Protein AF-A0A3S4VAC3-F1 (afdb_monomer)

Solvent-accessible surface area (backbone atoms only — not comparable to full-atom values): 10484 Å² total; per-residue (Å²): 139,54,89,68,53,42,22,63,62,49,76,50,53,62,66,60,50,49,34,54,77,67,62,75,50,92,70,55,69,74,54,54,50,36,47,33,50,40,75,70,42,84,84,86,75,81,95,56,101,69,70,70,68,44,34,40,36,39,36,37,54,34,73,90,59,42,48,100,86,69,34,62,61,34,37,33,38,38,34,41,38,38,41,59,52,97,94,43,78,50,71,33,74,27,75,51,76,46,72,63,91,63,85,67,55,93,46,83,89,43,38,52,61,51,52,49,52,51,44,74,75,40,43,70,64,50,49,53,54,33,44,53,54,25,50,51,52,45,50,55,50,41,68,70,39,88,85,56,93,68,81,78,80,57,74,95,78,53,78,65,50,76,47,72,54,60,62,84,73,76,86,75,134

Organism: NCBI:txid312285

Structure (mmCIF, N/CA/C/O backbone):
data_AF-A0A3S4VAC3-F1
#
_entry.id   AF-A0A3S4VAC3-F1
#
loop_
_atom_site.group_PDB
_atom_site.id
_atom_site.type_symbol
_atom_site.label_atom_id
_atom_site.label_alt_id
_atom_site.label_comp_id
_atom_site.label_asym_id
_atom_site.label_entity_id
_atom_site.label_seq_id
_atom_site.pdbx_PDB_ins_code
_atom_site.Cartn_x
_atom_site.Cartn_y
_atom_site.Cartn_z
_atom_site.occupancy
_atom_site.B_iso_or_equiv
_atom_site.auth_seq_id
_atom_site.auth_comp_id
_atom_site.auth_asym_id
_atom_site.auth_atom_id
_atom_site.pdbx_PDB_model_num
ATOM 1 N N . MET A 1 1 ? 5.986 -14.231 0.321 1.00 53.00 1 MET A N 1
ATOM 2 C CA . MET A 1 1 ? 6.358 -14.333 1.745 1.00 53.00 1 MET A CA 1
ATOM 3 C C . MET A 1 1 ? 5.771 -15.616 2.304 1.00 53.00 1 MET A C 1
ATOM 5 O O . MET A 1 1 ? 4.586 -15.853 2.091 1.00 53.00 1 MET A O 1
ATOM 9 N N . THR A 1 2 ? 6.573 -16.473 2.930 1.00 57.09 2 THR A N 1
ATOM 10 C CA . THR A 1 2 ? 6.114 -17.768 3.465 1.00 57.09 2 THR A CA 1
ATOM 11 C C . THR A 1 2 ? 5.895 -17.715 4.982 1.00 57.09 2 THR A C 1
ATOM 13 O O . THR A 1 2 ? 6.530 -16.928 5.680 1.00 57.09 2 THR A O 1
ATOM 16 N N . LEU A 1 3 ? 5.041 -18.602 5.516 1.00 55.38 3 LEU A N 1
ATOM 17 C CA . LEU A 1 3 ? 4.789 -18.781 6.964 1.00 55.38 3 LEU A CA 1
ATOM 18 C C . LEU A 1 3 ? 6.063 -19.058 7.793 1.00 55.38 3 LEU A C 1
ATOM 20 O O . LEU A 1 3 ? 6.042 -18.933 9.014 1.00 55.38 3 LEU A O 1
ATOM 24 N N . ARG A 1 4 ? 7.174 -19.438 7.147 1.00 68.94 4 ARG A N 1
ATOM 25 C CA . ARG A 1 4 ? 8.483 -19.635 7.790 1.00 68.94 4 ARG A CA 1
ATOM 26 C C . ARG A 1 4 ? 9.320 -18.362 7.890 1.00 68.94 4 ARG A C 1
ATOM 28 O O . ARG A 1 4 ? 10.098 -18.235 8.826 1.00 68.94 4 ARG A O 1
ATOM 35 N N . GLU A 1 5 ? 9.134 -17.412 6.980 1.00 76.12 5 GLU A N 1
ATOM 36 C CA . GLU A 1 5 ? 9.952 -16.195 6.918 1.00 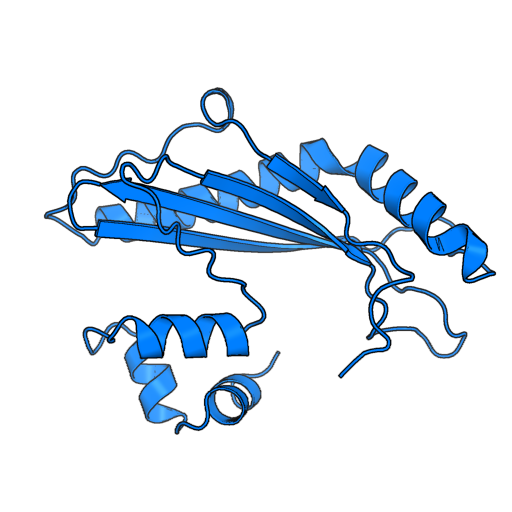76.12 5 GLU A CA 1
ATOM 37 C C . GLU A 1 5 ? 9.578 -15.174 8.000 1.00 76.12 5 GLU A C 1
ATOM 39 O O . GLU A 1 5 ? 10.429 -14.408 8.449 1.00 76.12 5 GLU A O 1
ATOM 44 N N . VAL A 1 6 ? 8.314 -15.149 8.433 1.00 73.62 6 VAL A N 1
ATOM 45 C CA . VAL A 1 6 ? 7.827 -14.187 9.437 1.00 73.62 6 VAL A CA 1
ATOM 46 C C . VAL A 1 6 ? 8.388 -14.478 10.840 1.00 73.62 6 VAL A C 1
ATOM 48 O O . VAL A 1 6 ? 8.954 -13.556 11.431 1.00 73.62 6 VAL A O 1
ATOM 51 N N . PRO A 1 7 ? 8.341 -15.720 11.376 1.00 80.94 7 PRO A N 1
ATOM 52 C CA . PRO A 1 7 ? 8.945 -16.038 12.674 1.00 80.94 7 PRO A CA 1
ATOM 53 C C . PRO A 1 7 ? 10.451 -15.750 12.725 1.00 80.94 7 PRO A C 1
ATOM 55 O O . PRO A 1 7 ? 10.938 -15.172 13.699 1.00 80.94 7 PRO A O 1
ATOM 58 N N . GLU A 1 8 ? 11.176 -16.085 11.651 1.00 82.88 8 GLU A N 1
ATOM 59 C CA . GLU A 1 8 ? 12.618 -15.839 11.526 1.00 82.88 8 GLU A CA 1
ATOM 60 C C . GLU A 1 8 ? 12.941 -14.343 11.594 1.00 82.88 8 GLU A C 1
ATOM 62 O O . GLU A 1 8 ? 13.788 -13.927 12.384 1.00 82.88 8 GLU A O 1
ATOM 67 N N . LYS A 1 9 ? 12.212 -13.514 10.839 1.00 77.75 9 LYS A N 1
ATOM 68 C CA . LYS A 1 9 ? 12.372 -12.052 10.868 1.00 77.75 9 LYS A CA 1
ATOM 69 C C . LYS A 1 9 ? 11.957 -11.424 12.200 1.00 77.75 9 LYS A C 1
ATOM 71 O O . LYS A 1 9 ? 12.506 -10.396 12.587 1.00 77.75 9 LYS A O 1
ATOM 76 N N . MET A 1 10 ? 11.006 -12.026 12.912 1.00 77.56 10 MET A N 1
ATOM 77 C CA . MET A 1 10 ? 10.579 -11.570 14.239 1.00 77.56 10 MET A CA 1
ATOM 78 C C . MET A 1 10 ? 11.512 -12.013 15.375 1.00 77.56 10 MET A C 1
ATOM 80 O O . MET A 1 10 ? 11.374 -11.510 16.496 1.00 77.56 10 MET A O 1
ATOM 84 N N . GLY A 1 11 ? 12.421 -12.962 15.121 1.00 82.25 11 GLY A N 1
ATOM 85 C CA . GLY A 1 11 ? 13.223 -13.611 16.160 1.00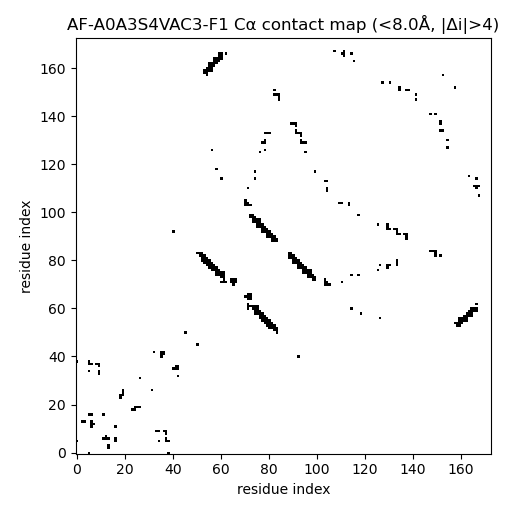 82.25 11 GLY A CA 1
ATOM 86 C C . GLY A 1 11 ? 12.361 -14.397 17.154 1.00 82.25 11 GLY A C 1
ATOM 87 O O . GLY A 1 11 ? 12.616 -14.361 18.358 1.00 82.25 11 GLY A O 1
ATOM 88 N N . THR A 1 12 ? 11.295 -15.043 16.674 1.00 83.25 12 THR A N 1
ATOM 89 C CA . THR A 1 12 ? 10.341 -15.793 17.504 1.00 83.25 12 THR A CA 1
ATOM 90 C C . THR A 1 12 ? 9.981 -17.139 16.872 1.00 83.25 12 THR A C 1
ATOM 92 O O . THR A 1 12 ? 10.397 -17.446 15.757 1.00 83.25 12 THR A O 1
ATOM 95 N N . ASP A 1 13 ? 9.238 -17.974 17.596 1.00 86.38 13 ASP A N 1
ATOM 96 C CA . ASP A 1 13 ? 8.802 -19.279 17.105 1.00 86.38 13 ASP A CA 1
ATOM 97 C C . ASP A 1 13 ? 7.467 -19.201 16.339 1.00 86.38 13 ASP A C 1
ATOM 99 O O . ASP A 1 13 ? 6.656 -18.290 16.516 1.00 86.38 13 ASP A O 1
ATOM 103 N N . ALA A 1 14 ? 7.217 -20.189 15.478 1.00 82.06 14 ALA A N 1
ATOM 104 C CA . ALA A 1 14 ? 6.011 -20.233 14.652 1.00 82.06 14 ALA A CA 1
ATOM 105 C C . ALA A 1 14 ? 4.710 -20.365 15.469 1.00 82.06 14 ALA A C 1
ATOM 107 O O . ALA A 1 14 ? 3.655 -19.932 15.010 1.00 82.06 14 ALA A O 1
ATOM 108 N N . SER A 1 15 ? 4.762 -20.925 16.683 1.00 81.38 15 SER A N 1
ATOM 109 C CA . SER A 1 15 ? 3.590 -21.013 17.561 1.00 81.38 15 SER A CA 1
ATOM 110 C C . SER A 1 15 ? 3.233 -19.647 18.151 1.00 81.38 15 SER A C 1
ATOM 112 O O . SER A 1 15 ? 2.051 -19.337 18.299 1.00 81.38 15 SER A O 1
ATOM 114 N N . ALA A 1 16 ? 4.221 -18.799 18.440 1.00 74.00 16 ALA A N 1
ATOM 115 C CA . ALA A 1 16 ? 4.007 -17.417 18.852 1.00 74.00 16 ALA A CA 1
ATOM 116 C C . ALA A 1 16 ? 3.354 -16.582 17.741 1.00 74.00 16 ALA A C 1
ATOM 118 O O . ALA A 1 16 ? 2.399 -15.861 18.025 1.00 74.00 16 ALA A O 1
ATOM 119 N N . VAL A 1 17 ? 3.799 -16.742 16.491 1.00 76.62 17 VAL A N 1
ATOM 120 C CA . VAL A 1 17 ? 3.171 -16.089 15.328 1.00 76.62 17 VAL A CA 1
ATOM 121 C C . VAL A 1 17 ? 1.742 -16.592 15.116 1.00 76.62 17 VAL A C 1
ATOM 123 O O . VAL A 1 17 ? 0.826 -15.789 14.999 1.00 76.62 17 VAL A O 1
ATOM 126 N N . TYR A 1 18 ? 1.514 -17.904 15.190 1.00 76.19 18 TYR A N 1
ATOM 127 C CA . TYR A 1 18 ? 0.170 -18.472 15.066 1.00 76.19 18 TYR A CA 1
ATOM 128 C C . TYR A 1 18 ? -0.793 -17.954 16.144 1.00 76.19 18 TYR A C 1
ATOM 130 O O . TYR A 1 18 ? -1.926 -17.587 15.843 1.00 76.19 18 TYR A O 1
ATOM 138 N N . ARG A 1 19 ? -0.362 -17.886 17.412 1.00 74.75 19 ARG A N 1
ATOM 139 C CA . ARG A 1 19 ? -1.186 -17.330 18.504 1.00 74.75 19 ARG A CA 1
ATOM 140 C C . ARG A 1 19 ? -1.497 -15.850 18.303 1.00 74.75 19 ARG A C 1
ATOM 142 O O . ARG A 1 19 ? -2.591 -15.418 18.652 1.00 74.75 19 ARG A O 1
ATOM 149 N N . PHE A 1 20 ? -0.541 -15.103 17.756 1.00 71.94 20 PHE A N 1
ATOM 150 C CA . PHE A 1 20 ? -0.719 -13.705 17.385 1.00 71.94 20 PHE A CA 1
ATOM 151 C C . PHE A 1 20 ? -1.762 -13.556 16.265 1.00 71.94 20 PHE A C 1
ATOM 153 O O . PHE A 1 20 ? -2.728 -12.820 16.431 1.00 71.94 20 PHE A O 1
ATOM 160 N N . GLU A 1 21 ? -1.633 -14.313 15.173 1.00 71.44 21 GLU A N 1
ATOM 161 C CA . GLU A 1 21 ? -2.551 -14.268 14.021 1.00 71.44 21 GLU A CA 1
ATOM 162 C C . GLU A 1 21 ? -3.968 -14.758 14.356 1.00 71.44 21 GLU A C 1
ATOM 164 O O . GLU A 1 21 ? -4.949 -14.275 13.797 1.00 71.44 21 GLU A O 1
ATOM 169 N N . THR A 1 22 ? -4.089 -15.711 15.282 1.00 70.50 22 THR A N 1
ATOM 170 C CA . THR A 1 22 ? -5.378 -16.280 15.712 1.00 70.50 22 THR A CA 1
ATOM 171 C C . THR A 1 22 ? -6.023 -15.536 16.881 1.00 70.50 22 THR A C 1
ATOM 173 O O . THR A 1 22 ? -7.065 -15.971 17.372 1.00 70.50 22 THR A O 1
ATOM 176 N N . GLY A 1 23 ? -5.420 -14.437 17.350 1.00 59.38 23 GLY A N 1
ATOM 177 C CA . GLY A 1 23 ? -5.956 -13.630 18.450 1.00 59.38 23 GLY A CA 1
ATOM 178 C C . GLY A 1 23 ? -6.048 -14.383 19.782 1.00 59.38 23 GLY A C 1
ATOM 179 O O . GLY A 1 23 ? -6.843 -14.021 20.646 1.00 59.38 23 GLY A O 1
ATOM 180 N N . GLN A 1 24 ? -5.256 -15.445 19.967 1.00 63.56 24 GLN A N 1
ATOM 181 C CA . GLN A 1 24 ? -5.265 -16.263 21.187 1.00 63.56 24 GLN A CA 1
ATOM 182 C C . GLN A 1 24 ? -4.562 -15.587 22.377 1.00 63.56 24 GLN A C 1
ATOM 184 O O . GLN A 1 24 ? -4.547 -16.139 23.478 1.00 63.56 24 GLN A O 1
ATOM 189 N N . HIS A 1 25 ? -3.967 -14.410 22.172 1.00 55.97 25 HIS A N 1
ATOM 190 C CA . HIS A 1 25 ? -3.317 -13.612 23.206 1.00 55.97 25 HIS A CA 1
ATOM 191 C C . HIS A 1 25 ? -3.354 -12.124 22.836 1.00 55.97 25 HIS A C 1
ATOM 193 O O . HIS A 1 25 ? -3.117 -11.809 21.675 1.00 55.97 25 HIS A O 1
ATOM 199 N N . ASP A 1 26 ? -3.573 -11.236 23.817 1.00 52.19 26 ASP A N 1
ATOM 200 C CA . ASP A 1 26 ? -3.335 -9.790 23.691 1.00 52.19 26 ASP A CA 1
ATOM 201 C C . ASP A 1 26 ? -1.832 -9.506 23.525 1.00 52.19 26 ASP A C 1
ATOM 203 O O . ASP A 1 26 ? -1.061 -9.642 24.483 1.00 52.19 26 ASP A O 1
ATOM 207 N N . PRO A 1 27 ? -1.365 -9.126 22.325 1.00 63.00 27 PRO A N 1
ATOM 208 C CA . PRO A 1 27 ? 0.046 -8.908 22.095 1.00 63.00 27 PRO A CA 1
ATOM 209 C C . PRO A 1 27 ? 0.451 -7.503 22.541 1.00 63.00 27 PRO A C 1
ATOM 211 O O . PRO A 1 27 ? -0.173 -6.506 22.186 1.00 63.00 27 PRO A O 1
ATOM 214 N N . HIS A 1 28 ? 1.574 -7.397 23.252 1.00 62.91 28 HIS A N 1
ATOM 215 C CA . HIS A 1 28 ? 2.190 -6.095 23.504 1.00 62.91 28 HIS A CA 1
ATOM 216 C C . HIS A 1 28 ? 2.497 -5.357 22.188 1.00 62.91 28 HIS A C 1
ATOM 218 O O . HIS A 1 28 ? 2.873 -5.970 21.186 1.00 62.91 28 HIS A O 1
ATOM 224 N N . LEU A 1 29 ? 2.450 -4.022 22.214 1.00 51.16 29 LEU A N 1
ATOM 225 C CA . LEU A 1 29 ? 2.757 -3.162 21.061 1.00 51.16 29 LEU A CA 1
ATOM 226 C C . LEU A 1 29 ? 4.131 -3.460 20.426 1.00 51.16 29 LEU A C 1
ATOM 228 O O . LEU A 1 29 ? 4.301 -3.365 19.212 1.00 51.16 29 LEU A O 1
ATOM 232 N N . SER A 1 30 ? 5.117 -3.879 21.226 1.00 58.12 30 SER A N 1
ATOM 233 C CA . SER A 1 30 ? 6.440 -4.309 20.746 1.00 58.12 30 SER A CA 1
ATOM 234 C C . SER A 1 30 ? 6.399 -5.591 19.902 1.00 58.12 30 SER A C 1
ATOM 236 O O . SER A 1 30 ? 7.267 -5.807 19.055 1.00 58.12 30 SER A O 1
ATOM 238 N N . THR A 1 31 ? 5.406 -6.451 20.115 1.00 63.38 31 THR A N 1
ATOM 239 C CA . THR A 1 31 ? 5.146 -7.658 19.321 1.00 63.38 31 THR A CA 1
ATOM 240 C C . THR A 1 31 ? 4.436 -7.301 18.021 1.00 63.38 31 THR A C 1
ATOM 242 O O . THR A 1 31 ? 4.873 -7.753 16.966 1.00 63.38 31 THR A O 1
ATOM 245 N N . VAL A 1 32 ? 3.440 -6.409 18.074 1.00 62.75 32 VAL A N 1
ATOM 246 C CA . VAL A 1 32 ? 2.760 -5.867 16.882 1.00 62.75 32 VAL A CA 1
ATOM 247 C C . VAL A 1 32 ? 3.764 -5.18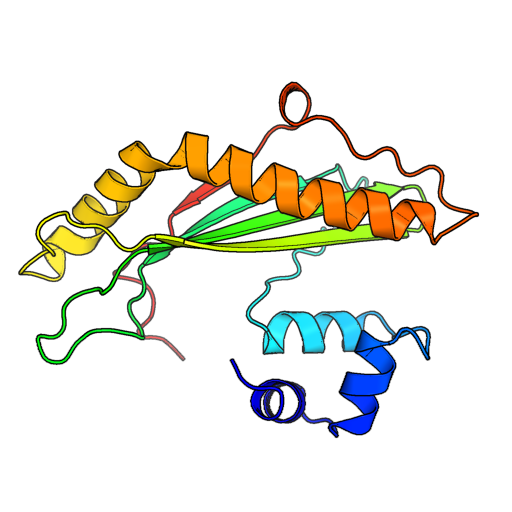2 15.949 1.00 62.75 32 VAL A C 1
ATOM 249 O O . VAL A 1 32 ? 3.798 -5.475 14.758 1.00 62.75 32 VAL A O 1
ATOM 252 N N . ARG A 1 33 ? 4.659 -4.342 16.490 1.00 56.91 33 ARG A N 1
ATOM 253 C CA . ARG A 1 33 ? 5.732 -3.687 15.720 1.00 56.91 33 ARG A CA 1
ATOM 254 C C . ARG A 1 33 ? 6.689 -4.673 15.065 1.00 56.91 33 ARG A C 1
ATOM 256 O O . ARG A 1 33 ? 7.003 -4.516 13.892 1.00 56.91 33 ARG A O 1
ATOM 263 N N . ARG A 1 34 ? 7.152 -5.691 15.796 1.00 65.44 34 ARG A N 1
ATOM 264 C CA . ARG A 1 34 ? 8.047 -6.714 15.230 1.00 65.44 34 ARG A CA 1
ATOM 265 C C . ARG A 1 34 ? 7.367 -7.513 14.127 1.00 65.44 34 ARG A C 1
ATOM 267 O O . ARG A 1 34 ? 8.010 -7.787 13.121 1.00 65.44 34 ARG A O 1
ATOM 274 N N . TYR A 1 35 ? 6.090 -7.845 14.303 1.00 66.38 35 TYR A N 1
ATOM 275 C CA . TYR A 1 35 ? 5.307 -8.528 13.280 1.00 66.38 35 TYR A CA 1
ATOM 276 C C . TYR A 1 35 ? 5.161 -7.654 12.034 1.00 66.38 35 TYR A C 1
ATOM 278 O O . TYR A 1 35 ? 5.527 -8.092 10.950 1.00 66.38 35 TYR A O 1
ATOM 286 N N . ALA A 1 36 ? 4.742 -6.395 12.193 1.00 60.25 36 ALA A N 1
ATOM 287 C CA . ALA A 1 36 ? 4.632 -5.435 11.097 1.00 60.25 36 ALA A CA 1
ATOM 288 C C . ALA A 1 36 ? 5.951 -5.279 10.324 1.00 60.25 36 ALA A C 1
ATOM 290 O O . ALA A 1 36 ? 5.975 -5.473 9.114 1.00 60.25 36 ALA A O 1
ATOM 291 N N . ILE A 1 37 ? 7.071 -5.059 11.019 1.00 61.97 37 ILE A N 1
ATOM 292 C CA . ILE A 1 37 ? 8.400 -4.971 10.393 1.00 61.97 37 ILE A CA 1
ATOM 293 C C . ILE A 1 37 ? 8.750 -6.268 9.647 1.00 61.97 37 ILE A C 1
ATOM 295 O O . ILE A 1 37 ? 9.254 -6.222 8.524 1.00 61.97 37 ILE A O 1
ATOM 299 N N . ALA A 1 38 ? 8.467 -7.434 10.237 1.00 65.75 38 ALA A N 1
ATOM 300 C CA . ALA A 1 38 ? 8.745 -8.731 9.622 1.00 65.75 38 ALA A CA 1
ATOM 301 C C . ALA A 1 38 ? 7.941 -8.965 8.333 1.00 65.75 38 ALA A C 1
ATOM 303 O O . ALA A 1 38 ? 8.474 -9.543 7.378 1.00 65.75 38 ALA A O 1
ATOM 304 N N . VAL A 1 39 ? 6.701 -8.470 8.280 1.00 64.94 39 VAL A N 1
ATOM 305 C CA . VAL A 1 39 ? 5.849 -8.516 7.082 1.00 64.94 39 VAL A CA 1
ATOM 306 C C . VAL A 1 39 ? 6.099 -7.358 6.109 1.00 64.94 39 VAL A C 1
ATOM 308 O O . VAL A 1 39 ? 5.487 -7.312 5.048 1.00 64.94 39 VAL A O 1
ATOM 311 N N . GLY A 1 40 ? 7.031 -6.453 6.425 1.00 48.19 40 GLY A N 1
ATOM 312 C CA . GLY A 1 40 ? 7.383 -5.309 5.580 1.00 48.19 40 GLY A CA 1
ATOM 313 C C . GLY A 1 40 ? 6.441 -4.109 5.706 1.00 48.19 40 GLY A C 1
ATOM 314 O O . GLY A 1 40 ? 6.463 -3.238 4.842 1.00 48.19 40 GLY A O 1
ATOM 315 N N . ALA A 1 41 ? 5.626 -4.053 6.759 1.00 46.66 41 ALA A N 1
ATOM 316 C CA . ALA A 1 41 ? 4.804 -2.903 7.110 1.00 46.66 41 ALA A CA 1
ATOM 317 C C . ALA A 1 41 ? 5.574 -1.929 8.021 1.00 46.66 41 ALA A C 1
ATOM 319 O O . ALA A 1 41 ? 6.190 -2.329 9.012 1.00 46.66 41 ALA A O 1
ATOM 320 N N . GLU A 1 42 ? 5.504 -0.634 7.711 1.00 49.91 42 GLU A N 1
ATOM 321 C CA . GLU A 1 42 ? 5.982 0.431 8.596 1.00 49.91 42 GLU A CA 1
ATOM 322 C C . GLU A 1 42 ? 4.853 0.866 9.535 1.00 49.91 42 GLU A C 1
ATOM 324 O O . GLU A 1 42 ? 3.786 1.290 9.091 1.00 49.91 42 GLU A O 1
ATOM 329 N N . ILE A 1 43 ? 5.084 0.748 10.848 1.00 46.97 43 ILE A N 1
ATOM 330 C CA . ILE A 1 43 ? 4.196 1.340 11.854 1.00 46.97 43 ILE A CA 1
ATOM 331 C C . ILE A 1 43 ? 4.704 2.744 12.147 1.00 46.97 43 ILE A C 1
ATOM 333 O O . ILE A 1 43 ? 5.639 2.919 12.932 1.00 46.97 43 ILE A O 1
ATOM 337 N N . ASP A 1 44 ? 4.062 3.734 11.543 1.00 49.16 44 ASP A N 1
ATOM 338 C CA . ASP A 1 44 ? 4.224 5.124 11.943 1.00 49.16 44 ASP A CA 1
ATOM 339 C C . ASP A 1 44 ? 3.424 5.356 13.235 1.00 49.16 44 ASP A C 1
ATOM 341 O O . ASP A 1 44 ? 2.193 5.309 13.246 1.00 49.16 44 ASP A O 1
ATOM 345 N N . THR A 1 45 ? 4.119 5.522 14.362 1.00 43.69 45 THR A N 1
ATOM 346 C CA . THR A 1 45 ? 3.476 5.938 15.614 1.00 43.69 45 THR A CA 1
ATOM 347 C C . THR A 1 45 ? 3.685 7.430 15.808 1.00 43.69 45 THR A C 1
ATOM 349 O O . THR A 1 45 ? 4.827 7.827 16.055 1.00 43.69 45 THR A O 1
ATOM 352 N N . PRO A 1 46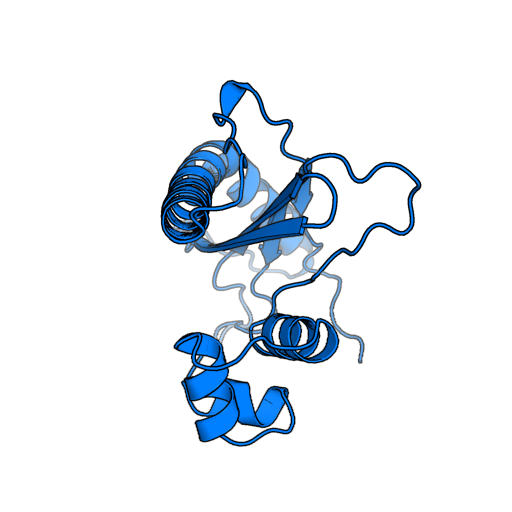 ? 2.630 8.259 15.754 1.00 46.53 46 PRO A N 1
ATOM 353 C CA . PRO A 1 46 ? 2.776 9.680 15.991 1.00 46.53 46 PRO A CA 1
ATOM 354 C C . PRO A 1 46 ? 3.152 9.931 17.452 1.00 46.53 46 PRO A C 1
ATOM 356 O O . PRO A 1 46 ? 2.537 9.406 18.376 1.00 46.53 46 PRO A O 1
ATOM 359 N N . THR A 1 47 ? 4.161 10.769 17.658 1.00 44.12 47 THR A N 1
ATOM 360 C CA . THR A 1 47 ? 4.558 11.314 18.964 1.00 44.12 47 THR A CA 1
ATOM 361 C C . THR A 1 47 ? 3.849 12.645 19.267 1.00 44.12 47 THR A C 1
ATOM 363 O O . THR A 1 47 ? 4.427 13.504 19.925 1.00 44.12 47 THR A O 1
ATOM 366 N N . GLY A 1 48 ? 2.639 12.864 18.736 1.00 42.75 48 GLY A N 1
ATOM 367 C CA . GLY A 1 48 ? 1.908 14.138 18.825 1.00 42.75 48 GLY A CA 1
ATOM 368 C C . GLY A 1 48 ? 0.664 14.074 19.717 1.00 42.75 48 GLY A C 1
ATOM 369 O O . GLY A 1 48 ? 0.034 13.027 19.816 1.00 42.75 48 GLY A O 1
ATOM 370 N N . GLU A 1 49 ? 0.304 15.211 20.325 1.00 43.00 49 GLU A N 1
ATOM 371 C CA . GLU A 1 49 ? -0.789 15.381 21.308 1.00 43.00 49 GLU A CA 1
ATOM 372 C C . GLU A 1 49 ? -2.219 15.192 20.762 1.00 43.00 49 GLU A C 1
ATOM 374 O O . GLU A 1 49 ? -3.180 15.344 21.508 1.00 43.00 49 GLU A O 1
ATOM 379 N N . ASN A 1 50 ? -2.394 14.828 19.491 1.00 51.28 50 ASN A N 1
ATOM 380 C CA . ASN A 1 50 ? -3.690 14.399 18.974 1.00 51.28 50 ASN A CA 1
ATOM 381 C C . ASN A 1 50 ? -3.465 13.530 17.730 1.00 51.28 50 ASN A C 1
ATOM 383 O O . ASN A 1 50 ? -3.078 14.057 16.681 1.00 51.28 50 ASN A O 1
ATOM 387 N N . PRO A 1 51 ? -3.588 12.201 17.822 1.00 60.00 51 PRO A N 1
ATOM 388 C CA . PRO A 1 51 ? -3.355 11.363 16.669 1.00 60.00 51 PRO A CA 1
ATOM 389 C C . PRO A 1 51 ? -4.591 11.405 15.759 1.00 60.00 51 PRO A C 1
ATOM 391 O O . PRO A 1 51 ? -5.614 10.787 16.029 1.00 60.00 51 PRO A O 1
ATOM 394 N N . GLU A 1 52 ? -4.515 12.195 14.693 1.00 66.88 52 GLU A N 1
ATOM 395 C CA . GLU A 1 52 ? -5.555 12.218 13.662 1.00 66.88 52 GLU A CA 1
ATOM 396 C C . GLU A 1 52 ? -5.552 10.909 12.864 1.00 66.88 52 GLU A C 1
ATOM 398 O O . GLU A 1 52 ? -4.509 10.265 12.713 1.00 66.88 52 GLU A O 1
ATOM 403 N N . ASN A 1 53 ? -6.716 10.520 12.333 1.00 73.19 53 ASN A N 1
ATOM 404 C CA . ASN A 1 53 ? -6.825 9.393 11.408 1.00 73.19 53 ASN A CA 1
ATOM 405 C C . ASN A 1 53 ? -5.898 9.621 10.206 1.00 73.19 53 ASN A C 1
ATOM 407 O O . ASN A 1 53 ? -5.870 10.708 9.634 1.00 73.19 53 ASN A O 1
ATOM 411 N N . ARG A 1 54 ? -5.143 8.594 9.812 1.00 80.50 54 ARG A N 1
ATOM 412 C CA . ARG A 1 54 ? -4.168 8.681 8.717 1.00 80.50 54 ARG A CA 1
ATOM 413 C C . ARG A 1 54 ? -4.424 7.611 7.682 1.00 80.50 54 ARG A C 1
ATOM 415 O O . ARG A 1 54 ? -4.650 6.455 8.028 1.00 80.50 54 ARG A O 1
ATOM 422 N N . ALA A 1 55 ? -4.300 7.987 6.418 1.00 78.38 55 ALA A N 1
ATOM 423 C CA . ALA A 1 55 ? -4.257 7.064 5.301 1.00 78.38 55 ALA A CA 1
ATOM 424 C C . ALA A 1 55 ? -3.083 7.441 4.395 1.00 78.38 55 ALA A C 1
ATOM 426 O O . ALA A 1 55 ? -3.049 8.530 3.828 1.00 78.38 55 ALA A O 1
ATOM 427 N N . ASN A 1 56 ? -2.104 6.548 4.285 1.00 83.94 56 ASN A N 1
ATOM 428 C CA . ASN A 1 56 ? -0.887 6.772 3.513 1.00 83.94 56 ASN A CA 1
ATOM 429 C C . ASN A 1 56 ? -0.790 5.717 2.415 1.00 83.94 56 ASN A C 1
ATOM 431 O O . ASN A 1 56 ? -0.653 4.529 2.713 1.00 83.94 56 ASN A O 1
ATOM 435 N N . LEU A 1 57 ? -0.860 6.153 1.161 1.00 83.56 57 LEU A N 1
ATOM 436 C CA . LEU A 1 57 ? -0.615 5.330 -0.015 1.00 83.56 57 LEU A CA 1
ATOM 437 C C . LEU A 1 57 ? 0.820 5.561 -0.482 1.00 83.56 57 LEU A C 1
ATOM 439 O O . LEU A 1 57 ? 1.201 6.678 -0.825 1.00 83.56 57 LEU A O 1
ATOM 443 N N . THR A 1 58 ? 1.622 4.506 -0.513 1.00 86.31 58 THR A N 1
ATOM 444 C CA . THR A 1 58 ? 3.015 4.582 -0.948 1.00 86.31 58 THR A CA 1
ATOM 445 C C . THR A 1 58 ? 3.292 3.601 -2.073 1.00 86.31 58 THR A C 1
ATOM 447 O O . THR A 1 58 ? 2.947 2.421 -1.980 1.00 86.31 58 THR A O 1
ATOM 450 N N . PHE A 1 59 ? 3.941 4.093 -3.125 1.00 85.94 59 PHE A N 1
ATOM 451 C CA . PHE A 1 59 ? 4.411 3.301 -4.253 1.00 85.94 59 PHE A CA 1
ATOM 452 C C . PHE A 1 59 ? 5.902 2.992 -4.120 1.00 85.94 59 PHE A C 1
ATOM 454 O O . PHE A 1 59 ? 6.720 3.877 -3.866 1.00 85.94 59 PHE A O 1
ATOM 461 N N . PHE A 1 60 ? 6.255 1.724 -4.312 1.00 86.06 60 PHE A N 1
ATOM 462 C CA . PHE A 1 60 ? 7.598 1.186 -4.154 1.00 86.06 60 PHE A CA 1
ATOM 463 C C . PHE A 1 60 ? 8.047 0.528 -5.460 1.00 86.06 60 PHE A C 1
ATOM 465 O O . PHE A 1 60 ? 7.496 -0.507 -5.849 1.00 86.06 60 PHE A O 1
ATOM 472 N N . PRO A 1 61 ? 9.072 1.061 -6.135 1.00 86.75 61 PRO A N 1
ATOM 473 C CA . PRO A 1 61 ? 9.699 0.359 -7.245 1.00 86.75 61 PRO A CA 1
ATOM 474 C C . PRO A 1 61 ? 10.280 -0.966 -6.738 1.00 86.75 61 PRO A C 1
ATOM 476 O O . PRO A 1 61 ? 10.961 -1.000 -5.709 1.00 86.75 61 PRO A O 1
ATOM 479 N N . MET A 1 62 ? 10.045 -2.068 -7.452 1.00 84.50 62 MET A N 1
ATOM 480 C CA . MET A 1 62 ? 10.484 -3.408 -7.032 1.00 84.50 62 MET A CA 1
ATOM 481 C C . MET A 1 62 ? 11.980 -3.649 -7.310 1.00 84.50 62 MET A C 1
ATOM 483 O O . MET A 1 62 ? 12.379 -4.584 -8.000 1.00 84.50 62 MET A O 1
ATOM 487 N N . THR A 1 63 ? 12.843 -2.781 -6.783 1.00 82.69 63 THR A N 1
ATOM 488 C CA . THR A 1 63 ? 14.291 -2.762 -7.058 1.00 82.69 63 THR A CA 1
ATOM 489 C C . THR A 1 63 ? 15.034 -4.006 -6.579 1.00 82.69 63 THR A C 1
ATOM 491 O O . THR A 1 63 ? 16.111 -4.297 -7.104 1.00 82.69 63 THR A O 1
ATOM 494 N N . LYS A 1 64 ? 14.479 -4.731 -5.600 1.00 78.19 64 LYS A N 1
ATOM 495 C CA . LYS A 1 64 ? 15.039 -5.980 -5.057 1.00 78.19 64 LYS A CA 1
ATOM 496 C C . LYS A 1 64 ? 14.682 -7.216 -5.881 1.00 78.19 64 LYS A C 1
ATOM 498 O O . LYS A 1 64 ? 15.378 -8.217 -5.765 1.00 78.19 64 LYS A O 1
ATOM 503 N N . ASP A 1 65 ? 13.658 -7.120 -6.722 1.00 80.44 65 ASP A N 1
ATOM 504 C CA . ASP A 1 65 ? 13.094 -8.240 -7.481 1.00 80.44 65 ASP A CA 1
ATOM 505 C C . ASP A 1 65 ? 13.408 -8.118 -8.979 1.00 80.44 65 ASP A C 1
ATOM 507 O O . ASP A 1 65 ? 12.636 -8.557 -9.829 1.00 80.44 65 ASP A O 1
ATOM 511 N N . ARG A 1 66 ? 14.528 -7.465 -9.318 1.00 81.06 66 ARG A N 1
ATOM 512 C CA . ARG A 1 66 ? 14.953 -7.288 -10.711 1.00 81.06 66 ARG A CA 1
ATOM 513 C C . ARG A 1 66 ? 15.043 -8.629 -11.430 1.00 81.06 66 ARG A C 1
ATOM 515 O O . ARG A 1 66 ? 15.490 -9.617 -10.850 1.00 81.06 66 ARG A O 1
ATOM 522 N N . ASP A 1 67 ? 14.650 -8.630 -12.697 1.00 80.62 67 ASP A N 1
ATOM 523 C CA . ASP A 1 67 ? 14.778 -9.809 -13.550 1.00 80.62 67 ASP A CA 1
ATOM 524 C C . ASP A 1 67 ? 16.237 -10.075 -13.971 1.00 80.62 67 ASP A C 1
ATOM 526 O O . ASP A 1 67 ? 17.154 -9.316 -13.640 1.00 80.62 67 ASP A O 1
ATOM 530 N N . ASP A 1 68 ? 16.450 -11.146 -14.739 1.00 80.19 68 ASP A N 1
ATOM 531 C CA . ASP A 1 68 ? 17.772 -11.556 -15.237 1.00 80.19 68 ASP A CA 1
ATOM 532 C C . ASP A 1 68 ? 18.451 -10.495 -16.128 1.00 80.19 68 ASP A C 1
ATOM 534 O O . ASP A 1 68 ? 19.672 -10.506 -16.290 1.00 80.19 68 ASP A O 1
ATOM 538 N N . ASN A 1 69 ? 17.683 -9.547 -16.677 1.00 76.12 69 ASN A N 1
ATOM 539 C CA . ASN A 1 69 ? 18.186 -8.423 -17.469 1.00 76.12 69 ASN A CA 1
ATOM 540 C C . ASN A 1 69 ? 18.437 -7.170 -16.612 1.00 76.12 69 ASN A C 1
ATOM 542 O O . ASN A 1 69 ? 18.816 -6.118 -17.132 1.00 76.12 69 ASN A O 1
ATOM 546 N N . GLY A 1 70 ? 18.230 -7.262 -15.296 1.00 77.81 70 GLY A N 1
ATOM 547 C CA . GLY A 1 70 ? 18.388 -6.164 -14.355 1.00 77.81 70 GLY A CA 1
ATOM 548 C C . GLY A 1 70 ? 17.256 -5.138 -14.405 1.00 77.81 70 GLY A C 1
ATOM 549 O O . GLY A 1 70 ? 17.429 -4.052 -13.847 1.00 77.81 70 GLY A O 1
ATOM 550 N N . GLN A 1 71 ? 16.123 -5.445 -15.041 1.00 80.38 71 GLN A N 1
ATOM 551 C CA . GLN A 1 71 ? 14.984 -4.535 -15.175 1.00 80.38 71 GLN A CA 1
ATOM 552 C C . GLN A 1 71 ? 14.021 -4.657 -13.990 1.00 80.38 71 GLN A C 1
ATOM 554 O O . GLN A 1 71 ? 13.925 -5.704 -13.350 1.00 80.38 71 GLN A O 1
ATOM 559 N N . LEU A 1 72 ? 13.299 -3.573 -13.688 1.00 82.25 72 LEU A N 1
ATOM 560 C CA . LEU A 1 72 ? 12.255 -3.587 -12.664 1.00 82.25 72 LEU A CA 1
ATOM 561 C C . LEU A 1 72 ? 11.067 -4.439 -13.135 1.00 82.25 72 LEU A C 1
ATOM 563 O O . LEU A 1 72 ? 10.560 -4.204 -14.234 1.00 82.25 72 LEU A O 1
ATOM 567 N N . PRO A 1 73 ? 10.578 -5.389 -12.320 1.00 80.94 73 PRO A N 1
ATOM 568 C CA . PRO A 1 73 ? 9.425 -6.202 -12.695 1.00 80.94 73 PRO A CA 1
ATOM 569 C C . PRO A 1 73 ? 8.100 -5.430 -12.584 1.00 80.94 73 PRO A C 1
ATOM 571 O O . PRO A 1 73 ? 7.117 -5.832 -13.203 1.00 80.94 73 PRO A O 1
ATOM 574 N N . GLY A 1 74 ? 8.064 -4.343 -11.803 1.00 86.69 74 GLY A N 1
ATOM 575 C CA . GLY A 1 74 ? 6.849 -3.591 -11.503 1.00 86.69 74 GLY A CA 1
ATOM 576 C C . GLY A 1 74 ? 7.009 -2.586 -10.360 1.00 86.69 74 GLY A C 1
ATOM 577 O O . GLY A 1 74 ? 8.123 -2.276 -9.916 1.00 86.69 74 GLY A O 1
ATOM 578 N N . VAL A 1 75 ? 5.862 -2.106 -9.879 1.00 87.38 75 VAL A N 1
ATOM 579 C CA . VAL A 1 75 ? 5.725 -1.186 -8.741 1.00 87.38 75 VAL A CA 1
ATOM 580 C C . VAL A 1 75 ? 4.766 -1.815 -7.730 1.00 87.38 75 VAL A C 1
ATOM 582 O O . VAL A 1 75 ? 3.652 -2.192 -8.078 1.00 87.38 75 VAL A O 1
ATOM 585 N N . ALA A 1 76 ? 5.175 -1.946 -6.473 1.00 86.88 76 ALA A N 1
ATOM 586 C CA . ALA A 1 76 ? 4.270 -2.325 -5.394 1.00 86.88 76 ALA A CA 1
ATOM 587 C C . ALA A 1 76 ? 3.562 -1.079 -4.851 1.00 86.88 76 ALA A C 1
ATOM 589 O O . ALA A 1 76 ? 4.164 -0.012 -4.771 1.00 86.88 76 ALA A O 1
ATOM 590 N N . ALA A 1 77 ? 2.306 -1.208 -4.446 1.00 86.75 77 ALA A N 1
ATOM 591 C CA . ALA A 1 77 ? 1.562 -0.154 -3.769 1.00 86.75 77 ALA A CA 1
ATOM 592 C C . ALA A 1 77 ? 1.106 -0.655 -2.400 1.00 86.75 77 ALA A C 1
ATOM 594 O O . ALA A 1 77 ? 0.594 -1.770 -2.290 1.00 86.75 77 ALA A O 1
ATOM 595 N N . SER A 1 78 ? 1.287 0.164 -1.366 1.00 88.31 78 SER A N 1
ATOM 596 C CA . SER A 1 78 ? 0.861 -0.127 0.003 1.00 88.31 78 SER A CA 1
ATOM 597 C C . SER A 1 78 ? 0.009 1.014 0.522 1.00 88.31 78 SER A C 1
ATOM 599 O O . SER A 1 78 ? 0.464 2.154 0.532 1.00 88.31 78 SER A O 1
ATOM 601 N N . LEU A 1 79 ? -1.193 0.705 0.993 1.00 84.25 79 LEU A N 1
ATOM 602 C CA . LEU A 1 79 ? -2.027 1.635 1.741 1.00 84.25 79 LEU A CA 1
ATOM 603 C C . LEU A 1 79 ? -2.004 1.234 3.213 1.00 84.25 79 LEU A C 1
ATOM 605 O O . LEU A 1 79 ? -2.416 0.123 3.558 1.00 84.25 79 LEU A O 1
ATOM 609 N N . SER A 1 80 ? -1.568 2.155 4.063 1.00 87.25 80 SER A N 1
ATOM 610 C CA . SER A 1 80 ? -1.652 2.046 5.518 1.00 87.25 80 SER A CA 1
ATOM 611 C C . SER A 1 80 ? -2.734 2.990 6.024 1.00 87.25 80 SER A C 1
ATOM 613 O O . SER A 1 80 ? -2.628 4.199 5.826 1.00 87.25 80 SER A O 1
ATOM 615 N N . VAL A 1 81 ? -3.761 2.448 6.675 1.00 81.38 81 VAL A N 1
ATOM 616 C CA . VAL A 1 81 ? -4.839 3.210 7.314 1.00 81.38 81 VAL A CA 1
ATOM 617 C C . VAL A 1 81 ? -4.730 3.023 8.818 1.00 81.38 81 VAL A C 1
ATOM 619 O O . VAL A 1 81 ? -4.673 1.889 9.290 1.00 81.38 81 VAL A O 1
ATOM 622 N N . THR A 1 82 ? -4.738 4.121 9.561 1.00 84.38 82 THR A N 1
ATOM 623 C CA . THR A 1 82 ? -4.700 4.140 11.020 1.00 84.38 82 THR A CA 1
ATOM 624 C C . THR A 1 82 ? -5.835 5.016 11.527 1.00 84.38 82 THR A C 1
ATOM 626 O O . THR A 1 82 ? -5.899 6.200 11.200 1.00 84.38 82 THR A O 1
ATOM 629 N N . LEU A 1 83 ? -6.721 4.427 12.321 1.00 78.19 83 LEU A N 1
ATOM 630 C CA . LEU A 1 83 ? -7.833 5.087 12.989 1.00 78.19 83 LEU A CA 1
ATOM 631 C C . LEU A 1 83 ? -7.554 5.161 14.488 1.00 78.19 83 LEU A C 1
ATOM 633 O O . LEU A 1 83 ? -7.146 4.167 15.097 1.00 78.19 83 LEU A O 1
ATOM 637 N N . TYR A 1 84 ? -7.801 6.325 15.072 1.00 74.50 84 TYR A N 1
ATOM 638 C CA . TYR A 1 84 ? -7.626 6.572 16.497 1.00 74.50 84 TYR A CA 1
ATOM 639 C C . TYR A 1 84 ? -8.981 6.752 17.172 1.00 74.50 84 TYR A C 1
ATOM 641 O O . TYR A 1 84 ? -9.850 7.459 16.662 1.00 74.50 84 TYR A O 1
ATOM 649 N N . ALA A 1 85 ? -9.159 6.107 18.322 1.00 69.06 85 ALA A N 1
ATOM 650 C CA . ALA A 1 85 ? -10.345 6.258 19.156 1.00 69.06 85 ALA A CA 1
ATOM 651 C C . ALA A 1 85 ? -9.949 6.149 20.629 1.00 69.06 85 ALA A C 1
ATOM 653 O O . ALA A 1 85 ? -9.595 5.062 21.080 1.00 69.06 85 ALA A O 1
ATOM 654 N N . ASP A 1 86 ? -10.021 7.262 21.360 1.00 68.88 86 ASP A N 1
ATOM 655 C CA . ASP A 1 86 ? -9.626 7.381 22.768 1.00 68.88 86 ASP A CA 1
ATOM 656 C C . ASP A 1 86 ? -8.261 6.710 23.049 1.00 68.88 86 ASP A C 1
ATOM 658 O O . ASP A 1 86 ? -7.217 7.231 22.657 1.00 68.88 86 ASP A O 1
ATOM 662 N N . ASP A 1 87 ? -8.276 5.523 23.662 1.00 70.25 87 ASP A N 1
ATOM 663 C CA . ASP A 1 87 ? -7.096 4.738 24.052 1.00 70.25 87 ASP A CA 1
ATOM 664 C C . ASP A 1 87 ? -6.677 3.667 23.024 1.00 70.25 87 ASP A C 1
ATOM 666 O O . ASP A 1 87 ? -5.790 2.847 23.286 1.00 70.25 87 ASP A O 1
ATOM 670 N N . TRP A 1 88 ? -7.322 3.630 21.858 1.00 69.56 88 TRP A N 1
ATOM 671 C CA . TRP A 1 88 ? -7.173 2.564 20.874 1.00 69.56 88 TRP A CA 1
ATOM 672 C C . TRP A 1 88 ? -6.662 3.070 19.534 1.00 69.56 88 TRP A C 1
ATOM 674 O O . TRP A 1 88 ? -7.034 4.132 19.033 1.00 69.56 88 TRP A O 1
ATOM 684 N N . LEU A 1 89 ? -5.831 2.228 18.929 1.00 77.25 89 LEU A N 1
ATOM 685 C CA . LEU A 1 89 ? -5.374 2.362 17.559 1.00 77.25 89 LEU A CA 1
ATOM 686 C C . LEU A 1 89 ? -5.877 1.149 16.789 1.00 77.25 89 LEU A C 1
ATOM 688 O O . LEU A 1 89 ? -5.533 0.011 17.120 1.00 77.25 89 LEU A O 1
ATOM 692 N N . LEU A 1 90 ? -6.666 1.398 15.750 1.00 80.12 90 LEU A N 1
ATOM 693 C CA . LEU A 1 90 ? -7.069 0.382 14.793 1.00 80.12 90 LEU A CA 1
ATOM 694 C C . LEU A 1 90 ? -6.366 0.657 13.467 1.00 80.12 90 LEU A C 1
ATOM 696 O O . LEU A 1 90 ? -6.489 1.740 12.908 1.00 80.12 90 LEU A O 1
ATOM 700 N N . GLY A 1 91 ? -5.613 -0.317 12.968 1.00 85.38 91 GLY A N 1
ATOM 701 C CA . GLY A 1 91 ? -4.828 -0.162 11.749 1.00 85.38 91 GLY A CA 1
ATOM 702 C C . GLY A 1 91 ? -5.109 -1.262 10.738 1.00 85.38 91 GLY A C 1
ATOM 703 O O . GLY A 1 91 ? -5.376 -2.404 11.111 1.00 85.38 91 GLY A O 1
ATOM 704 N N . ALA A 1 92 ? -5.008 -0.928 9.457 1.00 85.81 92 ALA A N 1
ATOM 705 C CA . ALA A 1 92 ? -4.994 -1.889 8.368 1.00 85.81 92 ALA A CA 1
ATOM 706 C C . ALA A 1 92 ? -3.903 -1.527 7.367 1.00 85.81 92 ALA A C 1
ATOM 708 O O . ALA A 1 92 ? -3.690 -0.360 7.044 1.00 85.81 92 ALA A O 1
ATOM 709 N N . VAL A 1 93 ? -3.235 -2.555 6.855 1.00 86.81 93 VAL A N 1
ATOM 710 C CA . VAL A 1 93 ? -2.292 -2.436 5.747 1.00 86.81 93 VAL A CA 1
ATOM 711 C C . VAL A 1 93 ? -2.803 -3.320 4.624 1.00 86.81 93 VAL A C 1
ATOM 713 O O . VAL A 1 93 ? -3.112 -4.491 4.839 1.00 86.81 93 VAL A O 1
ATOM 716 N N . SER A 1 94 ? -2.903 -2.756 3.428 1.00 86.06 94 SER A N 1
ATOM 717 C CA . SER A 1 94 ? -3.284 -3.475 2.214 1.00 86.06 94 SER A CA 1
ATOM 718 C C . SER A 1 94 ? -2.246 -3.212 1.132 1.00 86.06 94 SER A C 1
ATOM 720 O O . SER A 1 94 ? -1.707 -2.109 1.034 1.00 86.06 94 SER A O 1
ATOM 722 N N . GLN A 1 95 ? -1.924 -4.242 0.352 1.00 87.38 95 GLN A N 1
ATOM 723 C CA . GLN A 1 95 ? -0.842 -4.193 -0.626 1.00 87.38 95 GLN A CA 1
ATOM 724 C C . GLN A 1 95 ? -1.238 -4.881 -1.926 1.00 87.38 95 GLN A C 1
ATOM 726 O O . GLN A 1 95 ? -1.877 -5.935 -1.909 1.00 87.38 95 GLN A O 1
ATOM 731 N N . VAL A 1 96 ? -0.815 -4.302 -3.047 1.00 87.25 96 VAL A N 1
ATOM 732 C CA . VAL A 1 96 ? -0.930 -4.899 -4.383 1.00 87.25 96 VAL A CA 1
ATOM 733 C C . VAL A 1 96 ? 0.365 -4.712 -5.164 1.00 87.25 96 VAL A C 1
ATOM 735 O O . VAL A 1 96 ? 1.132 -3.781 -4.921 1.00 87.25 96 VAL A O 1
ATOM 738 N N . PHE A 1 97 ? 0.593 -5.598 -6.128 1.00 85.81 97 PHE A N 1
ATOM 739 C CA . PHE A 1 97 ? 1.712 -5.512 -7.060 1.00 85.81 97 PHE A CA 1
ATOM 740 C C . PHE A 1 97 ? 1.187 -5.103 -8.433 1.00 85.81 97 PHE A C 1
ATOM 742 O O . PHE A 1 97 ? 0.356 -5.801 -9.014 1.00 85.81 97 PHE A O 1
ATOM 749 N N . LEU A 1 98 ? 1.672 -3.974 -8.944 1.00 83.19 98 LEU A N 1
ATOM 750 C CA . LEU A 1 98 ? 1.364 -3.483 -10.279 1.00 83.19 98 LEU A CA 1
ATOM 751 C C . LEU A 1 98 ? 2.418 -4.026 -11.241 1.00 83.19 98 LEU A C 1
ATOM 753 O O . LEU A 1 98 ? 3.563 -3.565 -11.271 1.00 83.19 98 LEU A O 1
ATOM 757 N N . ILE A 1 99 ? 2.020 -5.031 -12.015 1.00 74.94 99 ILE A N 1
ATOM 758 C CA . ILE A 1 99 ? 2.798 -5.522 -13.150 1.00 74.94 99 ILE A CA 1
ATOM 759 C C . ILE A 1 99 ? 2.350 -4.695 -14.351 1.00 74.94 99 ILE A C 1
ATOM 761 O O . ILE A 1 99 ? 1.176 -4.722 -14.711 1.00 74.94 99 ILE A O 1
ATOM 765 N N . SER A 1 100 ? 3.267 -3.911 -14.914 1.00 67.62 100 SER A N 1
ATOM 766 C CA . SER A 1 100 ? 2.971 -3.072 -16.073 1.00 67.62 100 SER A CA 1
ATOM 767 C C . SER A 1 100 ? 3.337 -3.796 -17.364 1.00 67.62 100 SER A C 1
ATOM 769 O O . SER A 1 100 ? 4.429 -4.358 -17.463 1.00 67.62 100 SER A O 1
ATOM 771 N N . ASP A 1 101 ? 2.442 -3.727 -18.349 1.00 68.00 101 ASP A N 1
ATOM 772 C CA . ASP A 1 101 ? 2.707 -4.137 -19.734 1.00 68.00 101 ASP A CA 1
ATOM 773 C C . ASP A 1 101 ? 3.536 -3.080 -20.497 1.00 68.00 101 ASP A C 1
ATOM 775 O O . ASP A 1 101 ? 3.955 -3.315 -21.632 1.00 68.00 101 ASP A O 1
ATOM 779 N N . GLU A 1 102 ? 3.789 -1.914 -19.883 1.00 69.12 102 GLU A N 1
ATOM 780 C CA . GLU A 1 102 ? 4.651 -0.870 -20.439 1.00 69.12 102 GLU A CA 1
ATOM 781 C C . GLU A 1 102 ? 6.087 -1.363 -20.623 1.00 69.12 102 GLU A C 1
ATOM 783 O O . GLU A 1 102 ? 6.633 -2.112 -19.805 1.00 69.12 102 GLU A O 1
ATOM 788 N N . ALA A 1 103 ? 6.739 -0.871 -21.679 1.00 72.00 103 ALA A N 1
ATOM 789 C CA . ALA A 1 103 ? 8.135 -1.184 -2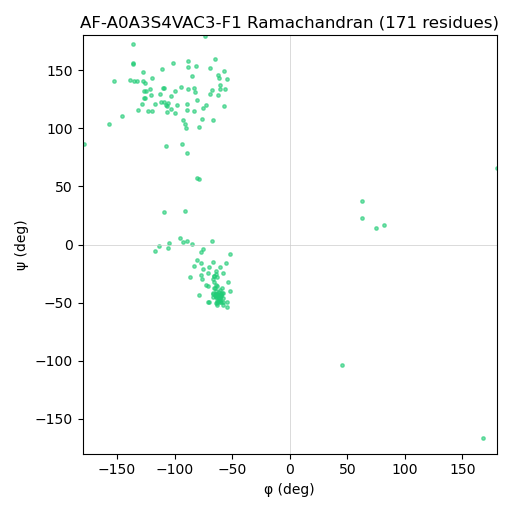1.939 1.00 72.00 103 ALA A CA 1
ATOM 790 C C . ALA A 1 103 ? 8.997 -0.781 -20.731 1.00 72.00 103 ALA A C 1
ATOM 792 O O . ALA A 1 103 ? 9.051 0.387 -20.339 1.00 72.00 103 ALA A O 1
ATOM 793 N N . ARG A 1 104 ? 9.664 -1.771 -20.129 1.00 79.12 104 ARG A N 1
ATOM 794 C CA . ARG A 1 104 ? 10.528 -1.565 -18.963 1.00 79.12 104 ARG A CA 1
ATOM 795 C C . ARG A 1 104 ? 11.687 -0.629 -19.322 1.00 79.12 104 ARG A C 1
ATOM 797 O O . ARG A 1 104 ? 12.225 -0.721 -20.431 1.00 79.12 104 ARG A O 1
ATOM 804 N N . PRO A 1 105 ? 12.118 0.243 -18.396 1.00 77.81 105 PRO A N 1
ATOM 805 C CA . PRO A 1 105 ? 13.229 1.143 -18.647 1.00 77.81 105 PRO A CA 1
ATOM 806 C C . PRO A 1 105 ? 14.500 0.322 -18.901 1.00 77.81 105 PRO A C 1
ATOM 808 O O . PRO A 1 105 ? 14.862 -0.568 -18.132 1.00 77.81 105 PRO A O 1
ATOM 811 N N 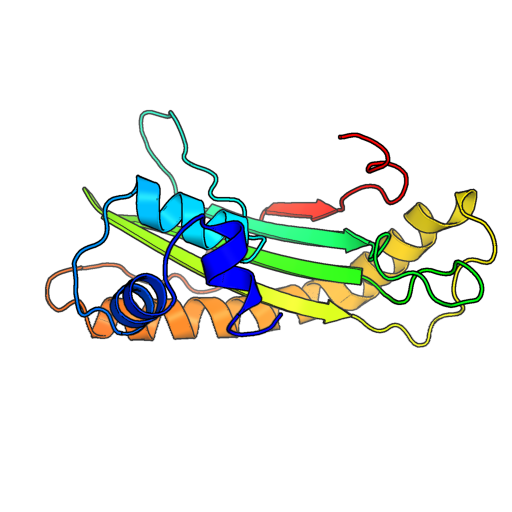. MET A 1 106 ? 15.185 0.621 -20.006 1.00 70.12 106 MET A N 1
ATOM 812 C CA . MET A 1 106 ? 16.443 -0.038 -20.394 1.00 70.12 106 MET A CA 1
ATOM 813 C C . MET A 1 106 ? 17.644 0.470 -19.580 1.00 70.12 106 MET A C 1
ATOM 815 O O . MET A 1 106 ? 18.705 -0.150 -19.575 1.00 70.12 106 MET A O 1
ATOM 819 N N . SER A 1 107 ? 17.496 1.613 -18.907 1.00 78.69 107 SER A N 1
ATOM 820 C CA . SER A 1 107 ? 18.538 2.283 -18.135 1.00 78.69 107 SER A CA 1
ATOM 821 C C . SER A 1 107 ? 18.001 2.683 -16.764 1.00 78.69 107 SER A C 1
ATOM 823 O O . SER A 1 107 ? 16.891 3.196 -16.642 1.00 78.69 107 SER A O 1
ATOM 825 N N . ARG A 1 108 ? 18.840 2.528 -15.729 1.00 76.12 108 ARG A N 1
ATOM 826 C CA . ARG A 1 108 ? 18.511 2.931 -14.351 1.00 76.12 108 ARG A CA 1
ATOM 827 C C . ARG A 1 108 ? 18.165 4.413 -14.207 1.00 76.12 108 ARG A C 1
ATOM 829 O O . ARG A 1 108 ? 17.487 4.783 -13.260 1.00 76.12 108 ARG A O 1
ATOM 836 N N . LYS A 1 109 ? 18.646 5.265 -15.119 1.00 79.19 109 LYS A N 1
ATOM 837 C CA . LYS A 1 109 ? 18.377 6.712 -15.088 1.00 79.19 109 LYS A CA 1
ATOM 838 C C . LYS A 1 109 ? 16.925 7.055 -15.416 1.00 79.19 109 LYS A C 1
ATOM 840 O O . LYS A 1 109 ? 16.487 8.145 -15.076 1.00 79.19 109 LYS A O 1
ATOM 845 N N . ASP A 1 110 ? 16.209 6.135 -16.055 1.00 85.25 110 ASP A N 1
ATOM 846 C CA . ASP A 1 110 ? 14.843 6.345 -16.537 1.00 85.25 110 ASP A CA 1
ATOM 847 C C . ASP A 1 110 ? 13.806 5.639 -15.644 1.00 85.25 110 ASP A C 1
ATOM 849 O O . ASP A 1 110 ? 12.607 5.696 -15.908 1.00 85.25 110 ASP A O 1
ATOM 853 N N . GLU A 1 111 ? 14.259 4.971 -14.576 1.00 86.88 111 GLU A N 1
ATOM 854 C CA . GLU A 1 111 ? 13.404 4.192 -13.678 1.00 86.88 111 GLU A CA 1
ATOM 855 C C . GLU A 1 111 ? 12.430 5.061 -12.893 1.00 86.88 111 GLU A C 1
ATOM 857 O O . GLU A 1 111 ? 11.251 4.731 -12.858 1.00 86.88 111 GLU A O 1
ATOM 862 N N . ASP A 1 112 ? 12.880 6.178 -12.320 1.00 87.75 112 ASP A N 1
ATOM 863 C CA . ASP A 1 112 ? 11.999 7.075 -11.560 1.00 87.75 112 ASP A CA 1
ATOM 864 C C . ASP A 1 112 ? 10.878 7.640 -12.445 1.00 87.75 112 ASP A C 1
ATOM 866 O O . ASP A 1 112 ? 9.715 7.662 -12.049 1.00 87.75 112 ASP A O 1
ATOM 870 N N . THR A 1 113 ? 11.204 8.013 -13.686 1.00 88.69 113 THR A N 1
ATOM 871 C CA . THR A 1 113 ? 10.226 8.486 -14.678 1.00 88.69 113 THR A CA 1
ATOM 872 C C . THR A 1 113 ? 9.226 7.392 -15.054 1.00 88.69 113 THR A C 1
ATOM 874 O O . THR A 1 113 ? 8.024 7.646 -15.155 1.00 88.69 113 THR A O 1
ATOM 877 N N . TRP A 1 114 ? 9.701 6.160 -15.250 1.00 88.56 114 TRP A N 1
ATOM 878 C CA . TRP A 1 114 ? 8.839 5.018 -15.555 1.00 88.56 114 TRP A CA 1
ATOM 879 C C . TRP A 1 114 ? 7.923 4.657 -14.381 1.00 88.56 114 TRP A C 1
ATOM 881 O O . TRP A 1 114 ? 6.728 4.440 -14.580 1.00 88.56 114 TRP A O 1
ATOM 891 N N . VAL A 1 115 ? 8.450 4.664 -13.153 1.00 88.00 115 VAL A N 1
ATOM 892 C CA . VAL A 1 115 ? 7.663 4.472 -11.928 1.00 88.00 115 VAL A CA 1
ATOM 893 C C . VAL A 1 115 ? 6.582 5.540 -11.842 1.00 88.00 115 VAL A C 1
ATOM 895 O O . VAL A 1 115 ? 5.421 5.190 -11.659 1.00 88.00 115 VAL A O 1
ATOM 898 N N . GLN A 1 116 ? 6.930 6.817 -12.027 1.00 88.38 116 GLN A N 1
ATOM 899 C CA . GLN A 1 116 ? 5.953 7.903 -11.971 1.00 88.38 116 GLN A CA 1
ATOM 900 C C . GLN A 1 116 ? 4.860 7.736 -13.031 1.00 88.38 116 GLN A C 1
ATOM 902 O O . GLN A 1 116 ? 3.689 7.913 -12.724 1.00 88.38 116 GLN A O 1
ATOM 907 N N . THR A 1 117 ? 5.217 7.290 -14.237 1.00 88.69 117 THR A N 1
ATOM 908 C CA . THR A 1 117 ? 4.240 6.997 -15.299 1.00 88.69 117 THR A CA 1
ATOM 909 C C . THR A 1 117 ? 3.244 5.915 -14.868 1.00 88.69 117 THR A C 1
ATOM 911 O O . THR A 1 117 ? 2.042 6.059 -15.075 1.00 88.69 117 THR A O 1
ATOM 914 N N . ILE A 1 118 ? 3.717 4.838 -14.233 1.00 87.00 118 ILE A N 1
ATOM 915 C CA . ILE A 1 118 ? 2.843 3.785 -13.691 1.00 87.00 118 ILE A CA 1
ATOM 916 C C . ILE A 1 118 ? 1.961 4.339 -12.571 1.00 87.00 118 ILE A C 1
ATOM 918 O O . ILE A 1 118 ? 0.764 4.055 -12.544 1.00 87.00 118 ILE A O 1
ATOM 922 N N . VAL A 1 119 ? 2.530 5.122 -11.654 1.00 86.56 119 VAL A N 1
ATOM 923 C CA . VAL A 1 119 ? 1.772 5.739 -10.560 1.00 86.56 119 VAL A CA 1
ATOM 924 C C . VAL A 1 119 ? 0.654 6.609 -11.128 1.00 86.56 119 VAL A C 1
ATOM 926 O O . VAL A 1 119 ? -0.504 6.361 -10.809 1.00 86.56 119 VAL A O 1
ATOM 929 N N . ASP A 1 120 ? 0.956 7.523 -12.045 1.00 85.38 120 ASP A N 1
ATOM 930 C CA . ASP A 1 120 ? -0.030 8.427 -12.648 1.00 85.38 120 ASP A CA 1
ATOM 931 C C . ASP A 1 120 ? -1.161 7.665 -13.362 1.00 85.38 120 ASP A C 1
ATOM 933 O O . ASP A 1 120 ? -2.327 8.053 -13.285 1.00 85.38 120 ASP A O 1
ATOM 937 N N . LEU A 1 121 ? -0.844 6.545 -14.023 1.00 85.56 121 LEU A N 1
ATOM 938 C CA . LEU A 1 121 ? -1.831 5.715 -14.723 1.00 85.56 121 LEU A CA 1
ATOM 939 C C . LEU A 1 121 ? -2.762 4.943 -13.779 1.00 85.56 121 LEU A C 1
ATOM 941 O O . LEU A 1 121 ? -3.932 4.721 -14.107 1.00 85.56 121 LEU A O 1
ATOM 945 N N . TYR A 1 122 ? -2.250 4.486 -12.634 1.00 85.00 122 TYR A N 1
ATOM 946 C CA . TYR A 1 122 ? -2.944 3.508 -11.791 1.00 85.00 122 TYR A CA 1
ATOM 947 C C . TYR A 1 122 ? -3.314 4.016 -10.398 1.00 85.00 122 TYR A C 1
ATOM 949 O O . TYR A 1 122 ? -4.019 3.297 -9.684 1.00 85.00 122 TYR A O 1
ATOM 957 N N . GLN A 1 123 ? -2.898 5.221 -10.000 1.00 83.69 123 GLN A N 1
ATOM 958 C CA . GLN A 1 123 ? -3.054 5.737 -8.639 1.00 83.69 123 GLN A CA 1
ATOM 959 C C . GLN A 1 123 ? -4.501 5.686 -8.152 1.00 83.69 123 GLN A C 1
ATOM 961 O O . GLN A 1 123 ? -4.761 5.087 -7.112 1.00 83.69 123 GLN A O 1
ATOM 966 N N . GLU A 1 124 ? -5.451 6.254 -8.898 1.00 76.44 124 GLU A N 1
ATOM 967 C CA . GLU A 1 124 ? -6.854 6.327 -8.463 1.00 76.44 124 GLU A CA 1
ATOM 968 C C . GLU A 1 124 ? -7.473 4.936 -8.270 1.00 76.44 124 GLU A C 1
ATOM 970 O O . GL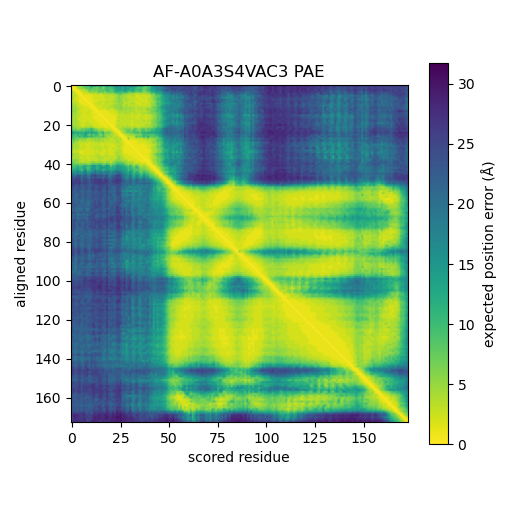U A 1 124 ? -8.087 4.652 -7.241 1.00 76.44 124 GLU A O 1
ATOM 975 N N . ARG A 1 125 ? -7.260 4.031 -9.235 1.00 81.25 125 ARG A N 1
ATOM 976 C CA . ARG A 1 125 ? -7.787 2.657 -9.183 1.00 81.25 125 ARG A CA 1
ATOM 977 C C . ARG A 1 125 ? -7.150 1.851 -8.057 1.00 81.25 125 ARG A C 1
ATOM 979 O O . ARG A 1 125 ? -7.841 1.112 -7.363 1.00 81.25 125 ARG A O 1
ATOM 986 N N . THR A 1 126 ? -5.841 2.007 -7.879 1.00 83.75 126 THR A N 1
ATOM 987 C CA . THR A 1 126 ? -5.078 1.338 -6.821 1.00 83.75 126 THR A CA 1
ATOM 988 C C . THR A 1 126 ? -5.531 1.826 -5.452 1.00 83.75 126 THR A C 1
ATOM 990 O O . THR A 1 126 ? -5.769 1.015 -4.563 1.00 83.75 126 THR A O 1
ATOM 993 N N . CYS A 1 127 ? -5.723 3.135 -5.302 1.00 79.50 127 CYS A N 1
ATOM 994 C CA . CYS A 1 127 ? -6.225 3.751 -4.084 1.00 79.50 127 CYS A CA 1
ATOM 995 C C . CYS A 1 127 ? -7.615 3.223 -3.711 1.00 79.50 127 CYS A C 1
ATOM 997 O O . CYS A 1 127 ? -7.808 2.785 -2.581 1.00 79.50 127 CYS A O 1
ATOM 999 N N . ALA A 1 128 ? -8.560 3.210 -4.658 1.00 73.88 128 ALA A N 1
ATOM 1000 C CA . ALA A 1 128 ? -9.911 2.704 -4.419 1.00 73.88 128 ALA A CA 1
ATOM 1001 C C . ALA A 1 128 ? -9.906 1.220 -4.012 1.00 73.88 128 ALA A C 1
ATOM 1003 O O . ALA A 1 128 ? -10.495 0.856 -2.998 1.00 73.88 128 ALA A O 1
ATOM 1004 N N . LEU A 1 129 ? -9.171 0.377 -4.746 1.00 83.94 129 LEU A N 1
ATOM 1005 C CA . LEU A 1 129 ? -9.061 -1.052 -4.444 1.00 83.94 129 LEU A CA 1
ATOM 1006 C C . LEU A 1 129 ? -8.467 -1.305 -3.052 1.00 83.94 129 LEU A C 1
ATOM 1008 O O . LEU A 1 129 ? -9.001 -2.096 -2.275 1.00 83.94 129 LEU A O 1
ATOM 1012 N N . LEU A 1 130 ? -7.344 -0.656 -2.743 1.00 82.81 130 LEU A N 1
ATOM 1013 C CA . LEU A 1 130 ? -6.673 -0.819 -1.458 1.00 82.81 130 LEU A CA 1
ATOM 1014 C C . LEU A 1 130 ? -7.536 -0.289 -0.308 1.00 82.81 130 LEU A C 1
ATOM 1016 O O . LEU A 1 130 ? -7.596 -0.916 0.750 1.00 82.81 130 LEU A O 1
ATOM 1020 N N . TRP A 1 131 ? -8.259 0.811 -0.519 1.00 82.56 131 TRP A N 1
ATOM 1021 C CA . TRP A 1 131 ? -9.202 1.332 0.464 1.00 82.56 131 TRP A CA 1
ATOM 1022 C C . TRP A 1 131 ? -10.345 0.360 0.748 1.00 82.56 131 TRP A C 1
ATOM 1024 O O . TRP A 1 131 ? -10.675 0.133 1.911 1.00 82.56 131 TRP A O 1
ATOM 1034 N N . ASP A 1 132 ? -10.934 -0.250 -0.277 1.00 79.69 132 ASP A N 1
ATOM 1035 C CA . ASP A 1 132 ? -12.008 -1.231 -0.097 1.00 79.69 132 ASP A CA 1
ATOM 1036 C C . ASP A 1 132 ? -11.525 -2.434 0.724 1.00 79.69 132 ASP A C 1
ATOM 1038 O O . ASP A 1 132 ? -12.196 -2.865 1.666 1.00 79.69 132 ASP A O 1
ATOM 1042 N N . ILE A 1 133 ? -10.316 -2.927 0.439 1.00 85.88 133 ILE A N 1
ATOM 1043 C CA . ILE A 1 133 ? -9.691 -4.017 1.200 1.00 85.88 133 ILE A CA 1
ATOM 1044 C C . ILE A 1 133 ? -9.449 -3.589 2.654 1.00 85.88 133 ILE A C 1
ATOM 1046 O O . ILE A 1 133 ? -9.863 -4.290 3.584 1.00 85.88 133 ILE A O 1
ATOM 1050 N N . ALA A 1 134 ? -8.796 -2.443 2.863 1.00 83.31 134 ALA A N 1
ATOM 1051 C CA . ALA A 1 134 ? -8.449 -1.945 4.190 1.00 83.31 134 ALA A CA 1
ATOM 1052 C C . ALA A 1 134 ? -9.702 -1.653 5.026 1.00 83.31 134 ALA A C 1
ATOM 1054 O O . ALA A 1 134 ? -9.819 -2.133 6.151 1.00 83.31 134 ALA A O 1
ATOM 1055 N N . SER A 1 135 ? -10.673 -0.930 4.472 1.00 79.06 135 SER A N 1
ATOM 1056 C CA . SER A 1 135 ? -11.918 -0.582 5.158 1.00 79.06 135 SER A CA 1
ATOM 1057 C C . SER A 1 135 ? -12.764 -1.813 5.479 1.00 79.06 135 SER A C 1
ATOM 1059 O O . SER A 1 135 ? -13.325 -1.887 6.572 1.00 79.06 135 SER A O 1
ATOM 1061 N N . SER A 1 136 ? -12.810 -2.819 4.599 1.00 82.50 136 SER A N 1
ATOM 1062 C CA . SER A 1 136 ? -13.477 -4.092 4.891 1.00 82.50 136 SER A CA 1
ATOM 1063 C C . SER A 1 136 ? -12.803 -4.827 6.052 1.00 82.50 136 SER A C 1
ATOM 1065 O O . SER A 1 136 ? -13.491 -5.323 6.948 1.00 82.50 136 SER A O 1
ATOM 1067 N N . ALA A 1 137 ? -11.467 -4.876 6.079 1.00 85.50 137 ALA A N 1
ATOM 1068 C CA . ALA A 1 137 ? -10.716 -5.485 7.177 1.00 85.50 137 ALA A CA 1
ATOM 1069 C C . ALA A 1 137 ? -10.937 -4.737 8.503 1.00 85.50 137 ALA A C 1
ATOM 1071 O O . ALA A 1 137 ? -11.189 -5.366 9.535 1.00 85.50 137 ALA A O 1
ATOM 1072 N N . LEU A 1 138 ? -10.917 -3.401 8.474 1.00 83.38 138 LEU A N 1
ATOM 1073 C CA . LEU A 1 138 ? -11.194 -2.553 9.635 1.00 83.38 138 LEU A CA 1
ATOM 1074 C C . LEU A 1 138 ? -12.619 -2.762 10.155 1.00 83.38 138 LEU A C 1
ATOM 1076 O O . LEU A 1 138 ? -12.789 -3.023 11.341 1.00 83.38 138 LEU A O 1
ATOM 1080 N N . LYS A 1 139 ? -13.636 -2.729 9.282 1.00 80.31 139 LYS A N 1
ATOM 1081 C CA . LYS A 1 139 ? -15.049 -2.945 9.649 1.00 80.31 139 LYS A CA 1
ATOM 1082 C C . LYS A 1 139 ? -15.263 -4.333 10.250 1.00 80.31 139 LYS A C 1
ATOM 1084 O O . LYS A 1 139 ? -15.934 -4.463 11.271 1.00 80.31 139 LYS A O 1
ATOM 1089 N N . SER A 1 140 ? -14.654 -5.362 9.657 1.00 81.56 140 SER A N 1
ATOM 1090 C CA . SER A 1 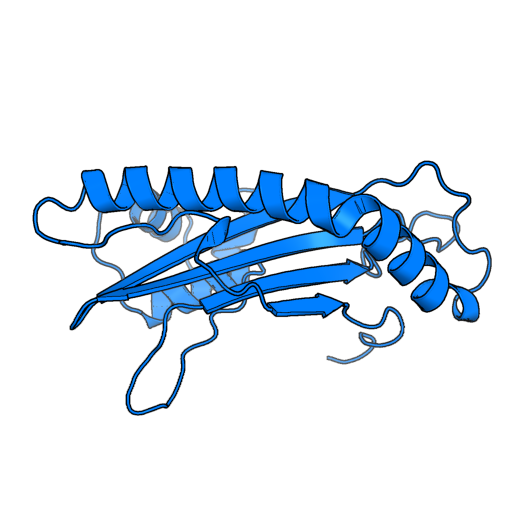140 ? -14.698 -6.723 10.199 1.00 81.56 140 SER A CA 1
ATOM 1091 C C . SER A 1 140 ? -14.051 -6.801 11.584 1.00 81.56 140 SER A C 1
ATOM 1093 O O . SER A 1 140 ? -14.587 -7.455 12.474 1.00 81.56 140 SER A O 1
ATOM 1095 N N . THR A 1 141 ? -12.914 -6.134 11.779 1.00 81.06 141 THR A N 1
ATOM 1096 C CA . THR A 1 141 ? -12.176 -6.151 13.049 1.00 81.06 141 THR A CA 1
ATOM 1097 C C . THR A 1 141 ? -12.924 -5.375 14.131 1.00 81.06 141 THR A C 1
ATOM 1099 O O . THR A 1 141 ? -13.197 -5.925 15.195 1.00 81.06 141 THR A O 1
ATOM 1102 N N . ALA A 1 142 ? -13.359 -4.148 13.834 1.00 75.31 142 ALA A N 1
ATOM 1103 C CA . ALA A 1 142 ? -14.174 -3.326 14.725 1.00 75.31 142 ALA A CA 1
ATOM 1104 C C . ALA A 1 142 ? -15.484 -4.034 15.114 1.00 75.31 142 ALA A C 1
ATOM 1106 O O . ALA A 1 142 ? -15.845 -4.058 16.286 1.00 75.31 142 ALA A O 1
ATOM 1107 N N . GLY A 1 143 ? -16.150 -4.707 14.167 1.00 71.50 143 GLY A N 1
ATOM 1108 C CA . GLY A 1 143 ? -17.366 -5.481 14.436 1.00 71.50 143 GLY A CA 1
ATOM 1109 C C . GLY A 1 143 ? -17.169 -6.661 15.399 1.00 71.50 143 GLY A C 1
ATOM 1110 O O . GLY A 1 143 ? -18.100 -7.027 16.119 1.00 71.50 143 GLY A O 1
ATOM 1111 N N . MET A 1 144 ? -15.967 -7.246 15.463 1.00 74.50 144 MET A N 1
ATOM 1112 C CA . MET A 1 144 ? -15.624 -8.263 16.470 1.00 74.50 144 MET A CA 1
ATOM 1113 C C . MET A 1 144 ? -15.333 -7.644 17.844 1.00 74.50 144 MET A C 1
ATOM 1115 O O . MET A 1 144 ? -15.541 -8.287 18.877 1.00 74.50 144 MET A O 1
ATOM 1119 N N . MET A 1 145 ? -14.898 -6.386 17.876 1.00 69.81 145 MET A N 1
ATOM 1120 C CA . MET A 1 145 ? -14.579 -5.639 19.088 1.00 69.81 145 MET A CA 1
ATOM 1121 C C . MET A 1 145 ? -15.832 -4.923 19.609 1.00 69.81 145 MET A C 1
ATOM 1123 O O . MET A 1 145 ? -15.997 -3.719 19.450 1.00 69.81 145 MET A O 1
ATOM 1127 N N . LYS A 1 146 ? -16.718 -5.670 20.285 1.00 56.94 146 LYS A N 1
ATOM 1128 C CA . LYS A 1 146 ? -18.029 -5.213 20.817 1.00 56.94 146 LYS A CA 1
ATOM 1129 C C . LYS A 1 146 ? -18.023 -3.939 21.689 1.00 56.94 146 LYS A C 1
ATOM 1131 O O . LYS A 1 146 ? -19.094 -3.482 22.074 1.00 56.94 146 LYS A O 1
ATOM 1136 N N . LEU A 1 147 ? -16.855 -3.414 22.053 1.00 58.25 147 LEU A N 1
ATOM 1137 C CA . LEU A 1 147 ? -16.669 -2.278 22.957 1.00 58.25 147 LEU A CA 1
ATOM 1138 C C . LEU A 1 147 ? -16.091 -1.030 22.269 1.00 58.25 147 LEU A C 1
ATOM 1140 O O . LEU A 1 147 ? -15.926 -0.021 22.947 1.00 58.25 147 LEU A O 1
ATOM 1144 N N . LEU A 1 148 ? -15.787 -1.073 20.965 1.00 57.44 148 LEU A N 1
ATOM 1145 C CA . LEU A 1 148 ? -15.169 0.054 20.263 1.00 57.44 148 LEU A CA 1
ATOM 1146 C C . LEU A 1 148 ? -16.155 0.780 19.342 1.00 57.44 148 LEU A C 1
ATOM 1148 O O . LEU A 1 148 ? -16.562 0.214 18.327 1.00 57.44 148 LEU A O 1
ATOM 1152 N N . PRO A 1 149 ? -16.502 2.047 19.630 1.00 58.59 149 PRO A N 1
ATOM 1153 C CA . PRO A 1 149 ? -17.250 2.898 18.714 1.00 58.59 149 PRO A CA 1
ATOM 1154 C C . PRO A 1 149 ? -16.306 3.492 17.652 1.00 58.59 149 PRO A C 1
ATOM 1156 O O . PRO A 1 149 ? -16.170 4.705 17.539 1.00 58.59 149 PRO A O 1
ATOM 1159 N N . VAL A 1 150 ? -15.597 2.644 16.900 1.00 62.31 150 VAL A N 1
ATOM 1160 C CA . VAL A 1 150 ? -14.727 3.102 15.805 1.00 62.31 150 VAL A CA 1
ATOM 1161 C C . VAL A 1 150 ? -15.538 3.086 14.515 1.00 62.31 150 VAL A C 1
ATOM 1163 O O . VAL A 1 150 ? -15.831 2.020 13.968 1.00 62.31 150 VAL A O 1
ATOM 1166 N N . GLU A 1 151 ? -15.898 4.266 14.017 1.00 66.31 151 GLU A N 1
ATOM 1167 C CA . GLU A 1 151 ? -16.455 4.404 12.673 1.00 66.31 151 GLU A CA 1
ATOM 1168 C C . GLU A 1 151 ? -15.325 4.392 11.642 1.00 66.31 151 GLU A C 1
ATOM 1170 O O . GLU A 1 151 ? -14.380 5.177 11.709 1.00 66.31 151 GLU A O 1
ATOM 1175 N N . VAL A 1 152 ? -15.418 3.476 10.678 1.00 68.94 152 VAL A N 1
ATOM 1176 C CA . VAL A 1 152 ? -14.506 3.446 9.534 1.00 68.94 152 VAL A CA 1
ATOM 1177 C C . VAL A 1 152 ? -15.040 4.437 8.499 1.00 68.94 152 VAL A C 1
ATOM 1179 O O . VAL A 1 152 ? -16.133 4.192 7.980 1.00 68.94 152 VAL A O 1
ATOM 1182 N N . PRO A 1 153 ? -14.311 5.528 8.200 1.00 65.56 153 PRO A N 1
ATOM 1183 C CA . PRO A 1 153 ? -14.782 6.554 7.279 1.00 65.56 153 PRO A CA 1
ATOM 1184 C C . PRO A 1 153 ? -1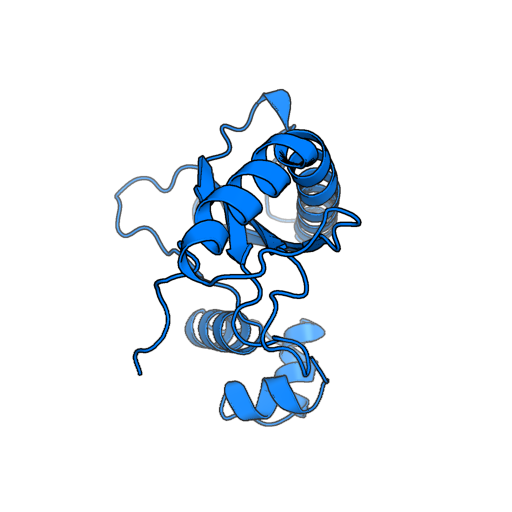4.938 6.004 5.856 1.00 65.56 153 PRO A C 1
ATOM 1186 O O . PRO A 1 153 ? -14.347 4.985 5.488 1.00 65.56 153 PRO A O 1
ATOM 1189 N N . ASP A 1 154 ? -15.727 6.693 5.035 1.00 63.97 154 ASP A N 1
ATOM 1190 C CA . ASP A 1 154 ? -15.783 6.423 3.599 1.00 63.97 154 ASP A CA 1
ATOM 1191 C C . ASP A 1 154 ? -14.616 7.114 2.880 1.00 63.97 154 ASP A C 1
ATOM 1193 O O . ASP A 1 154 ? -14.118 8.154 3.326 1.00 63.97 154 ASP A O 1
ATOM 1197 N N . LEU A 1 155 ? -14.200 6.560 1.735 1.00 55.47 155 LEU A N 1
ATOM 1198 C CA . LEU A 1 155 ? -13.047 7.039 0.958 1.00 55.47 155 LEU A CA 1
ATOM 1199 C C . LEU A 1 155 ? -13.129 8.543 0.657 1.00 55.47 155 LEU A C 1
ATOM 1201 O O . LEU A 1 155 ? -12.140 9.256 0.768 1.00 55.47 155 LEU A O 1
ATOM 1205 N N . THR A 1 156 ? -14.324 9.046 0.336 1.00 54.06 156 THR A N 1
ATOM 1206 C CA . THR A 1 156 ? -14.560 10.457 -0.017 1.00 54.06 156 THR A CA 1
ATOM 1207 C C . THR A 1 156 ? -14.338 11.433 1.139 1.00 54.06 156 THR A C 1
ATOM 1209 O O . THR A 1 156 ? -14.284 12.637 0.911 1.00 54.06 156 THR A O 1
ATOM 1212 N N . SER A 1 157 ? -14.266 10.931 2.373 1.00 51.75 157 SER A N 1
ATOM 1213 C CA . SER A 1 157 ? -14.105 11.725 3.596 1.00 51.75 157 SER A CA 1
ATOM 1214 C C . SER A 1 157 ? -12.700 11.649 4.197 1.00 51.75 157 SER A C 1
ATOM 1216 O O . SER A 1 157 ? -12.433 12.332 5.182 1.00 51.75 157 SER A O 1
ATOM 1218 N N . THR A 1 158 ? -11.805 10.842 3.615 1.00 59.53 158 THR A N 1
ATOM 1219 C CA . THR A 1 158 ? -10.443 10.646 4.127 1.00 59.53 158 THR A CA 1
ATOM 1220 C C . THR A 1 158 ? -9.427 11.252 3.171 1.00 59.53 158 THR A C 1
ATOM 1222 O O . THR A 1 158 ? -9.360 10.873 2.004 1.00 59.53 158 THR A O 1
ATOM 1225 N N . GLU A 1 159 ? -8.609 12.176 3.671 1.00 67.19 159 GLU A N 1
ATOM 1226 C CA . GLU A 1 159 ? -7.453 12.672 2.929 1.00 67.19 159 GLU A CA 1
ATOM 1227 C C . GLU A 1 159 ? -6.371 11.583 2.899 1.00 67.19 159 GLU A C 1
ATOM 1229 O O . GLU A 1 159 ? -5.924 11.098 3.942 1.00 67.19 159 GLU A O 1
ATOM 1234 N N . ILE A 1 160 ? -5.993 11.151 1.694 1.00 69.12 160 ILE A N 1
ATOM 1235 C CA . ILE A 1 160 ? -4.979 10.115 1.492 1.00 69.12 160 ILE A CA 1
ATOM 1236 C C . ILE A 1 160 ? -3.686 10.783 1.055 1.00 69.12 160 ILE A C 1
ATOM 1238 O O . ILE A 1 160 ? -3.606 11.362 -0.029 1.00 69.12 160 ILE A O 1
ATOM 1242 N N . ASN A 1 161 ? -2.653 10.645 1.880 1.00 76.12 161 ASN A N 1
ATOM 1243 C CA . ASN A 1 161 ? -1.316 11.096 1.530 1.00 76.12 161 ASN A CA 1
ATOM 1244 C C . ASN A 1 161 ? -0.717 10.112 0.530 1.00 76.12 161 ASN A C 1
ATOM 1246 O O . ASN A 1 161 ? -0.520 8.939 0.853 1.00 76.12 161 ASN A O 1
ATOM 1250 N N . VAL A 1 162 ? -0.421 10.587 -0.677 1.00 75.56 162 VAL A N 1
ATOM 1251 C CA . VAL A 1 162 ? 0.188 9.768 -1.726 1.00 75.56 162 VAL A CA 1
ATOM 1252 C C . VAL A 1 162 ? 1.671 10.094 -1.836 1.00 75.56 162 VAL A C 1
ATOM 1254 O O . VAL A 1 162 ? 2.050 11.255 -1.972 1.00 75.56 162 VAL A O 1
ATOM 1257 N N . GLY A 1 163 ? 2.509 9.063 -1.786 1.00 77.19 163 GLY A N 1
ATOM 1258 C CA . GLY A 1 163 ? 3.952 9.178 -1.954 1.00 77.19 163 GLY A CA 1
ATOM 1259 C C . GLY A 1 163 ? 4.523 8.093 -2.860 1.00 77.19 163 GLY A C 1
ATOM 1260 O O . GLY A 1 163 ? 3.970 7.001 -2.985 1.00 77.19 163 GLY A O 1
ATOM 1261 N N . THR A 1 164 ? 5.677 8.381 -3.451 1.00 79.19 164 THR A N 1
ATOM 1262 C CA . THR A 1 164 ? 6.447 7.437 -4.265 1.00 79.19 164 THR A CA 1
ATOM 1263 C C . THR A 1 164 ? 7.867 7.384 -3.725 1.00 79.19 164 THR A C 1
ATOM 1265 O O . THR A 1 164 ? 8.480 8.425 -3.489 1.00 79.19 164 THR A O 1
ATOM 1268 N N . VAL A 1 165 ? 8.399 6.181 -3.520 1.00 80.31 165 VAL A N 1
ATOM 1269 C CA . VAL A 1 165 ? 9.796 5.988 -3.119 1.00 80.31 165 VAL A CA 1
ATOM 1270 C C . VAL A 1 165 ? 10.692 6.039 -4.363 1.00 80.31 165 VAL A C 1
ATOM 1272 O O . VAL A 1 165 ? 10.397 5.330 -5.328 1.00 80.31 165 VAL A O 1
ATOM 1275 N N . PRO A 1 166 ? 11.790 6.818 -4.364 1.00 79.50 166 PRO A N 1
ATOM 1276 C CA . PRO A 1 166 ? 12.729 6.844 -5.484 1.00 79.50 166 PRO A CA 1
ATOM 1277 C C . PRO A 1 166 ? 13.355 5.467 -5.746 1.00 79.50 166 PRO A C 1
ATOM 1279 O O . PRO A 1 166 ? 13.812 4.791 -4.822 1.00 79.50 166 PRO A O 1
ATOM 1282 N N . ALA A 1 167 ? 13.467 5.063 -7.010 1.00 69.75 167 ALA A N 1
ATOM 1283 C CA . ALA A 1 167 ? 14.124 3.821 -7.420 1.00 69.75 167 ALA A CA 1
ATOM 1284 C C . ALA A 1 167 ? 15.636 3.840 -7.128 1.00 69.75 167 ALA A C 1
ATOM 1286 O O . ALA A 1 167 ? 16.244 2.789 -6.901 1.00 69.75 167 ALA A O 1
ATOM 1287 N N . ALA A 1 168 ? 16.248 5.029 -7.093 1.00 64.44 168 ALA A N 1
ATOM 1288 C CA . ALA A 1 168 ? 17.659 5.212 -6.757 1.00 64.44 168 ALA A CA 1
ATOM 1289 C C . ALA A 1 168 ? 17.979 4.970 -5.265 1.00 64.44 168 ALA A C 1
ATOM 1291 O O . ALA A 1 168 ? 19.114 4.611 -4.929 1.00 64.44 168 ALA A O 1
ATOM 1292 N N . GLU A 1 169 ? 17.005 5.116 -4.362 1.00 56.03 169 GLU A N 1
ATOM 1293 C CA . GLU A 1 169 ? 17.201 4.926 -2.923 1.00 56.03 169 GLU A CA 1
ATOM 1294 C C . GLU A 1 169 ? 16.853 3.500 -2.482 1.00 56.03 169 GLU A C 1
ATOM 1296 O O . GLU A 1 169 ? 15.749 3.217 -2.029 1.00 56.03 169 GLU A O 1
ATOM 1301 N N . ARG A 1 170 ? 17.838 2.592 -2.573 1.00 49.34 170 ARG A N 1
ATOM 1302 C CA . ARG A 1 170 ? 18.148 1.576 -1.536 1.00 49.34 170 ARG A CA 1
ATOM 1303 C C . ARG A 1 170 ? 19.330 0.688 -1.942 1.00 49.34 170 ARG A C 1
ATOM 1305 O O . ARG A 1 170 ? 19.220 -0.523 -2.095 1.00 49.34 170 ARG A O 1
ATOM 1312 N N . ASN A 1 171 ? 20.509 1.296 -2.032 1.00 37.22 171 ASN A N 1
ATOM 1313 C CA . ASN A 1 171 ? 21.758 0.606 -1.706 1.00 37.22 171 ASN A CA 1
ATOM 1314 C C . ASN A 1 171 ? 22.255 1.180 -0.377 1.00 37.22 171 ASN A C 1
ATOM 1316 O O . ASN A 1 171 ? 23.039 2.125 -0.365 1.00 37.22 171 ASN A O 1
ATOM 1320 N N . GLY A 1 172 ? 21.765 0.665 0.752 1.00 35.38 172 GLY A N 1
ATOM 1321 C CA . GLY A 1 172 ? 22.162 1.213 2.047 1.00 35.38 172 GLY A CA 1
ATOM 1322 C C . GLY A 1 172 ? 21.555 0.521 3.260 1.00 35.38 172 GLY A C 1
ATOM 1323 O O . GLY A 1 172 ? 20.567 1.015 3.778 1.00 35.38 172 GLY A O 1
ATOM 1324 N N . ARG A 1 173 ? 22.248 -0.545 3.688 1.00 31.86 173 ARG A N 1
ATOM 1325 C CA . ARG A 1 173 ? 22.339 -1.139 5.041 1.00 31.86 173 ARG A CA 1
ATOM 1326 C C . ARG A 1 173 ? 21.089 -1.735 5.685 1.00 31.86 173 ARG A C 1
ATOM 1328 O O . ARG A 1 173 ? 20.126 -1.003 5.973 1.00 31.86 173 ARG A O 1
#

Mean predicted aligned error: 12.96 Å

Sequence (173 aa):
MTLREVPEKMGTDASAVYRFETGQHDPHLSTVRRYAIAVGAEIDTPTGENPENRANLTFFPMTKDRDDNGQLPGVAASLSVTLYADDWLLGAVSQVFLISDEARPMSRKDEDTWVQTIVDLYQERTCALLWDIASSALKSTAGMMKLLPVEVPDLTSTEINVGTVPAAERNGR

Radius of gyration: 17.91 Å; Cα contacts (8 Å, |Δi|>4): 214; chains: 1; bounding box: 40×36×46 Å

Nearest PDB structures (foldseek):
  8j7s-assembly1_M  TM=5.782E-01  e=2.295E-01  Maribacter polysiphoniae
  3cyj-assembly1_A  TM=4.696E-01  e=9.663E-01  Rubrobacter xylanophilus DSM 9941
  8j9p-assembly1_C  TM=3.137E-01  e=2.156E-01  Thermoflavifilum thermophilum
  8j9p-assembly1_A  TM=3.291E-01  e=5.861E-01  Thermoflavifilum thermophilum

pLDDT: mean 72.71, std 13.13, range [31.86, 88.69]

InterPro domains:
  IPR001387 Cro/C1-type, helix-turn-helix domain [cd00093] (1-44)
  IPR010982 Lambda repressor-like, DNA-binding domain superfamily [G3DSA:1.10.260.40] (1-58)
  IPR010982 Lambda repressor-like, DNA-binding domain superfamily [SSF47413] (1-51)

Secondary structure (DSSP, 8-state):
--TTHHHHHHTS-HHHHHHHHTT-S---HHHHHHHHHHHT-------SSS---EEEEEEEE-TTS--TTS----EEEEEEEEEEETTEEEEEEEEEEE---SPPPSSGGGHHHHHHHHHHHHHHHHHHHHHHHHHHHHHHHHHH-TT-------GGGSPEEEEE--TT-----

Foldseek 3Di:
DDLVQQCVQLVHDSVVVVCVVVVVDDDDPNSVCSSCVSVVHDDDDDPDPDDAKAKEKEKEFQQVPADPLSWTQFIKIKIKTWFDDDPDIQIFIFIDTDGDPDDTDNDLVCNQVVSVVSCVVCVVVVLVVRLVVGLVVRCVVVVVVPPDPTDRDDPVPHDYHYYYDRSPPDPDD